Protein AF-A0A5P1FKG7-F1 (afdb_monomer)

Secondary structure (DSSP, 8-state):
-HHHIIIIIHHHHHHH--SSEEEEE--TTBTT-TTT---B-HHHHHHHHHHHHHHHHHHHTT-EEEEE-----HHHHHHHHHHHHHHHHTPPP-GGGT--GGG-----HHHHHHHHHHHHHHHT-

Sequence (125 aa):
MRSVFDEIVVPCAQRFKPDIILVSAGYDAHVLDPLAGLQFTTSTYYMLSSNIKQLANELCGGRCVFFLEGGYNLQSLSNSVADTFRAFLGEASLAPKFDNPAFLYEEPLSKVNQAIQKAKSIHSL

Foldseek 3Di:
DVCCCVLPVLVVCVVVLDQAAEAADAPCLDLPRPPPNHHDFLVNLLVVLLVVQVSCCVRRVRHYDYDYDHDHPPVRVVLSVVSSVCSVVVHDRPRVVPDDCVSDDDDPVVVVVVVSVVSCVVVVD

Radius of gyration: 15.02 Å; Cα contacts (8 Å, |Δi|>4): 171; chains: 1; bounding box: 36×31×38 Å

Mean predicted aligned error: 2.69 Å

Organism: Asparagus officinalis (NCBI:txid4686)

Structure (mmCIF, N/CA/C/O backbone):
data_AF-A0A5P1FKG7-F1
#
_entry.id   AF-A0A5P1FKG7-F1
#
loop_
_atom_site.group_PDB
_atom_site.id
_atom_site.type_symbol
_atom_site.label_atom_id
_atom_site.label_alt_id
_atom_site.label_comp_id
_atom_site.label_asym_id
_atom_site.label_entity_id
_atom_site.label_seq_id
_atom_site.pdbx_PDB_ins_code
_atom_site.Cartn_x
_atom_site.Cartn_y
_atom_site.Cartn_z
_atom_site.occupancy
_atom_site.B_iso_or_equiv
_atom_site.auth_seq_id
_atom_site.auth_comp_id
_atom_site.auth_asym_id
_atom_site.auth_atom_id
_atom_site.pdbx_PDB_model_num
ATOM 1 N N . MET A 1 1 ? 9.412 1.307 4.610 1.00 82.94 1 MET A N 1
ATOM 2 C CA . MET A 1 1 ? 7.919 1.428 4.700 1.00 82.94 1 MET A CA 1
ATOM 3 C C . MET A 1 1 ? 7.272 0.530 5.759 1.00 82.94 1 MET A C 1
ATOM 5 O O . MET A 1 1 ? 6.409 1.018 6.478 1.00 82.94 1 MET A O 1
ATOM 9 N N . ARG A 1 2 ? 7.651 -0.753 5.885 1.00 87.88 2 ARG A N 1
ATOM 10 C CA . ARG A 1 2 ? 7.044 -1.683 6.861 1.00 87.88 2 ARG A CA 1
ATOM 11 C C . ARG A 1 2 ? 6.968 -1.114 8.285 1.00 87.88 2 ARG A C 1
ATOM 13 O O . ARG A 1 2 ? 5.883 -1.064 8.845 1.00 87.88 2 ARG A O 1
ATOM 20 N N . SER A 1 3 ? 8.073 -0.577 8.807 1.00 93.12 3 SER A N 1
ATOM 21 C CA . SER A 1 3 ? 8.105 0.041 10.141 1.00 93.12 3 SER A CA 1
ATOM 22 C C . SER A 1 3 ? 7.112 1.196 10.289 1.00 93.12 3 SER A C 1
ATOM 24 O O . SER A 1 3 ? 6.465 1.321 11.315 1.00 93.12 3 SER A O 1
ATOM 26 N N . VAL A 1 4 ? 6.915 2.013 9.247 1.00 95.12 4 VAL A N 1
ATOM 27 C CA . VAL A 1 4 ? 5.921 3.101 9.279 1.00 95.12 4 VAL A CA 1
ATOM 28 C C . VAL A 1 4 ? 4.500 2.539 9.375 1.00 95.12 4 VAL A C 1
ATOM 30 O O . VAL A 1 4 ? 3.684 3.059 10.133 1.00 95.12 4 VAL A O 1
ATOM 33 N N . PHE A 1 5 ? 4.196 1.472 8.633 1.00 95.81 5 PHE A N 1
ATOM 34 C CA . PHE A 1 5 ? 2.883 0.832 8.693 1.00 95.81 5 PHE A CA 1
ATOM 35 C C . PHE A 1 5 ? 2.617 0.245 10.087 1.00 95.81 5 PHE A C 1
ATOM 37 O O . PHE A 1 5 ? 1.608 0.571 10.713 1.00 95.81 5 PHE A O 1
ATOM 44 N N . ASP A 1 6 ? 3.558 -0.547 10.597 1.00 95.56 6 ASP A N 1
ATOM 45 C CA . ASP A 1 6 ? 3.410 -1.282 11.856 1.00 95.56 6 ASP A CA 1
ATOM 46 C C . ASP A 1 6 ? 3.436 -0.348 13.081 1.00 95.56 6 ASP A C 1
ATOM 48 O O . ASP A 1 6 ? 2.694 -0.552 14.037 1.00 95.56 6 ASP A O 1
ATOM 52 N N . GLU A 1 7 ? 4.264 0.702 13.063 1.00 97.00 7 GLU A N 1
ATOM 53 C CA . GLU A 1 7 ? 4.474 1.571 14.227 1.00 97.00 7 GLU A CA 1
ATOM 54 C C . GLU A 1 7 ? 3.582 2.814 14.268 1.00 97.00 7 GLU A C 1
ATOM 56 O O . GLU A 1 7 ? 3.460 3.423 15.332 1.00 97.00 7 GLU A O 1
ATOM 61 N N . ILE A 1 8 ? 3.003 3.224 13.135 1.00 97.25 8 ILE A N 1
ATOM 62 C CA . ILE A 1 8 ? 2.176 4.437 13.044 1.00 97.25 8 ILE A CA 1
ATOM 63 C C . ILE A 1 8 ? 0.774 4.107 12.546 1.00 97.25 8 ILE A C 1
ATOM 65 O O . ILE A 1 8 ? -0.204 4.423 13.222 1.00 97.25 8 ILE A O 1
ATOM 69 N N . VAL A 1 9 ? 0.657 3.484 11.370 1.00 96.81 9 VAL A N 1
ATOM 70 C CA . VAL A 1 9 ? -0.647 3.283 10.716 1.00 96.81 9 VAL A CA 1
ATOM 71 C C . VAL A 1 9 ? -1.525 2.334 11.530 1.00 96.81 9 VAL A C 1
ATOM 73 O O . VAL A 1 9 ? -2.671 2.678 11.823 1.00 96.81 9 VAL A O 1
ATOM 76 N N . VAL A 1 10 ? -0.990 1.182 11.945 1.00 97.12 10 VAL A N 1
ATOM 77 C CA . VAL A 1 10 ? -1.742 0.177 12.713 1.00 97.12 10 VAL A CA 1
ATOM 78 C C . VAL A 1 10 ? -2.227 0.730 14.066 1.00 97.12 10 VAL A C 1
ATOM 80 O O . VAL A 1 10 ? -3.440 0.691 14.292 1.00 97.12 10 VAL A O 1
ATOM 83 N N . PRO A 1 11 ? -1.379 1.329 14.932 1.00 97.31 11 PRO A N 1
ATOM 84 C CA . PRO A 1 11 ? -1.839 1.915 16.195 1.00 97.31 11 PRO A CA 1
ATOM 85 C C . PRO A 1 11 ? -2.879 3.025 16.006 1.00 97.31 11 PRO A C 1
ATOM 87 O O . PRO A 1 11 ? -3.868 3.087 16.740 1.00 97.31 11 PRO A O 1
ATOM 90 N N . CYS A 1 12 ? -2.701 3.884 14.996 1.00 97.38 12 CYS A N 1
ATOM 91 C CA . CYS A 1 12 ? -3.674 4.925 14.670 1.00 97.38 12 CYS A CA 1
ATOM 92 C C . CYS A 1 12 ? -5.033 4.337 14.280 1.00 97.38 12 CYS A C 1
ATOM 94 O O . CYS A 1 12 ? -6.057 4.783 14.797 1.00 97.38 12 CYS A O 1
ATOM 96 N N . ALA A 1 13 ? -5.051 3.333 13.402 1.00 97.56 13 ALA A N 1
ATOM 97 C CA . ALA A 1 13 ? -6.281 2.684 12.965 1.00 97.56 13 ALA A CA 1
ATOM 98 C C . ALA A 1 13 ? -6.984 1.959 14.122 1.00 97.56 13 ALA A C 1
ATOM 100 O O . ALA A 1 13 ? -8.191 2.114 14.298 1.00 97.56 13 ALA A O 1
ATOM 101 N N . GLN A 1 14 ? -6.234 1.235 14.960 1.00 97.19 14 GLN A N 1
ATOM 102 C CA . GLN A 1 14 ? -6.766 0.554 16.14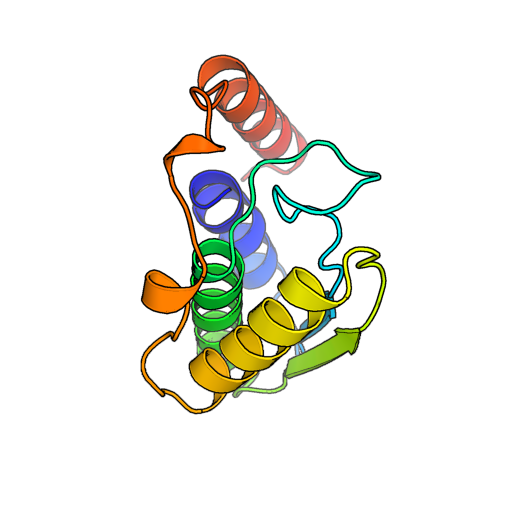7 1.00 97.19 14 GLN A CA 1
ATOM 103 C C . GLN A 1 14 ? -7.368 1.538 17.158 1.00 97.19 14 GLN A C 1
ATOM 105 O O . GLN A 1 14 ? -8.429 1.271 17.725 1.00 97.19 14 GLN A O 1
ATOM 110 N N . ARG A 1 15 ? -6.725 2.696 17.363 1.00 97.31 15 ARG A N 1
ATOM 111 C CA . ARG A 1 15 ? -7.257 3.771 18.210 1.00 97.31 15 ARG A CA 1
ATOM 112 C C . ARG A 1 15 ? -8.523 4.392 17.617 1.00 97.31 15 ARG A C 1
ATOM 114 O O . ARG A 1 15 ? -9.443 4.700 18.369 1.00 97.31 15 ARG A O 1
ATOM 121 N N . PHE A 1 16 ? -8.563 4.576 16.297 1.00 98.06 16 PHE A N 1
ATOM 122 C CA . PHE A 1 16 ? -9.689 5.187 15.587 1.00 98.06 16 PHE A CA 1
ATOM 123 C C . PHE A 1 16 ? -10.920 4.273 15.493 1.00 98.06 16 PHE A C 1
ATOM 125 O O . PHE A 1 16 ? -12.034 4.776 15.581 1.00 98.06 16 PHE A O 1
ATOM 132 N N . LYS A 1 17 ? -10.725 2.950 15.370 1.00 97.69 17 LYS A N 1
ATOM 133 C CA . LYS A 1 17 ? -11.787 1.933 15.217 1.00 97.69 17 LYS A CA 1
ATOM 134 C C . LYS A 1 17 ? -12.716 2.221 14.022 1.00 97.69 17 LYS A C 1
ATOM 136 O O . LYS A 1 17 ? -13.893 2.512 14.221 1.00 97.69 17 LYS A O 1
ATOM 141 N N . PRO A 1 18 ? -12.195 2.179 12.783 1.00 98.44 18 PRO A N 1
ATOM 142 C CA . PRO A 1 18 ? -12.983 2.501 11.600 1.00 98.44 18 PRO A CA 1
ATOM 143 C C . PRO A 1 18 ? -14.103 1.486 11.356 1.00 98.44 18 PRO A C 1
ATOM 145 O O . PRO A 1 18 ? -13.913 0.288 11.541 1.00 98.44 18 PRO A O 1
ATOM 148 N N . ASP A 1 19 ? -15.222 1.950 10.801 1.00 98.69 19 ASP A N 1
ATOM 149 C CA . ASP A 1 19 ? -16.264 1.068 10.264 1.00 98.69 19 ASP A CA 1
ATOM 150 C C . ASP A 1 19 ? -15.945 0.554 8.852 1.00 98.69 19 ASP A C 1
ATOM 152 O O . ASP A 1 19 ? -16.528 -0.440 8.422 1.00 98.69 19 ASP A O 1
ATOM 156 N N . ILE A 1 20 ? -15.039 1.211 8.123 1.00 98.69 20 ILE A N 1
ATOM 157 C CA . ILE A 1 20 ? -14.581 0.860 6.771 1.00 98.69 20 ILE A CA 1
ATOM 158 C C . ILE A 1 20 ? -13.192 1.466 6.522 1.00 98.69 20 ILE A C 1
ATOM 160 O O . ILE A 1 20 ? -12.904 2.564 6.997 1.00 98.69 20 ILE A O 1
ATOM 164 N N . ILE A 1 21 ? -12.338 0.777 5.759 1.00 98.69 21 ILE A N 1
ATOM 165 C CA . ILE A 1 21 ? -11.040 1.303 5.308 1.00 98.69 21 ILE A CA 1
ATOM 166 C C . ILE A 1 21 ? -11.130 1.697 3.831 1.00 98.69 21 ILE A C 1
ATOM 168 O O . ILE A 1 21 ? -11.409 0.860 2.975 1.00 98.69 21 ILE A O 1
ATOM 172 N N . LEU A 1 22 ? -10.855 2.962 3.522 1.00 98.56 22 LEU A N 1
ATOM 173 C CA . LEU A 1 22 ? -10.772 3.471 2.153 1.00 98.56 22 LEU A CA 1
ATOM 174 C C . LEU A 1 22 ? -9.306 3.770 1.827 1.00 98.56 22 LEU A C 1
ATOM 176 O O . LEU A 1 22 ? -8.660 4.529 2.548 1.00 98.56 22 LEU A O 1
ATOM 180 N N . VAL A 1 23 ? -8.778 3.162 0.765 1.00 98.31 23 VAL A N 1
ATOM 181 C CA . VAL A 1 23 ? -7.369 3.282 0.368 1.00 98.31 23 VAL A CA 1
ATOM 182 C C . VAL A 1 23 ? -7.275 4.066 -0.932 1.00 98.31 23 VAL A C 1
ATOM 184 O O . VAL A 1 23 ? -7.686 3.582 -1.982 1.00 98.31 23 VAL A O 1
ATOM 187 N N . SER A 1 24 ? -6.705 5.264 -0.857 1.00 98.25 24 SER A N 1
ATOM 188 C CA . SER A 1 24 ? -6.240 6.014 -2.027 1.00 98.25 24 SER A CA 1
ATOM 189 C C . SER A 1 24 ? -4.933 5.355 -2.493 1.00 98.25 24 SER A C 1
ATOM 191 O O . SER A 1 24 ? -3.882 5.506 -1.868 1.00 98.25 24 SER A O 1
ATOM 193 N N . ALA A 1 25 ? -5.030 4.478 -3.493 1.00 97.88 25 ALA A N 1
ATOM 194 C CA . ALA A 1 25 ? -3.996 3.523 -3.878 1.00 97.88 25 ALA A CA 1
ATOM 195 C C . ALA A 1 25 ? -3.176 4.044 -5.068 1.00 97.88 25 ALA A C 1
ATOM 197 O O . ALA A 1 25 ? -3.441 3.718 -6.227 1.00 97.88 25 ALA A O 1
ATOM 198 N N . GLY A 1 26 ? -2.168 4.861 -4.755 1.00 98.06 26 GLY A N 1
ATOM 199 C CA . GLY A 1 26 ? -1.137 5.291 -5.700 1.00 98.06 26 GLY A CA 1
ATOM 200 C C . GLY A 1 26 ? 0.004 4.278 -5.817 1.00 98.06 26 GLY A C 1
ATOM 201 O O . GLY A 1 26 ? 0.528 3.779 -4.816 1.00 98.06 26 GLY A O 1
ATOM 202 N N . TYR A 1 27 ? 0.413 4.000 -7.052 1.00 98.38 27 TYR A N 1
ATOM 203 C CA . TYR A 1 27 ? 1.504 3.084 -7.396 1.00 98.38 27 TYR A CA 1
ATOM 204 C C . TYR A 1 27 ? 2.755 3.808 -7.923 1.00 98.38 27 TYR A C 1
ATOM 206 O O . TYR A 1 27 ? 3.678 3.179 -8.437 1.00 98.38 27 TYR A O 1
ATOM 214 N N . ASP A 1 28 ? 2.802 5.131 -7.775 1.00 97.88 28 ASP A N 1
ATOM 215 C CA . ASP A 1 28 ? 3.910 5.992 -8.201 1.00 97.88 28 ASP A CA 1
ATOM 216 C C . ASP A 1 28 ? 5.119 5.965 -7.254 1.00 97.88 28 ASP A C 1
ATOM 218 O O . ASP A 1 28 ? 6.200 6.415 -7.619 1.00 97.88 28 ASP A O 1
ATOM 222 N N . ALA A 1 29 ? 4.992 5.357 -6.070 1.00 96.88 29 ALA A N 1
ATOM 223 C CA . ALA A 1 29 ? 6.137 5.047 -5.214 1.00 96.88 29 ALA A CA 1
ATOM 224 C C . ALA A 1 29 ? 6.993 3.871 -5.734 1.00 96.88 29 ALA A C 1
ATOM 226 O O . ALA A 1 29 ? 8.052 3.588 -5.161 1.00 96.88 29 ALA A O 1
ATOM 227 N N . HIS A 1 30 ? 6.545 3.164 -6.780 1.00 97.69 30 HIS A N 1
ATOM 228 C CA . HIS A 1 30 ? 7.295 2.060 -7.368 1.00 97.69 30 HIS A CA 1
ATOM 229 C C . HIS A 1 30 ? 8.639 2.545 -7.933 1.00 97.69 30 HIS A C 1
ATOM 231 O O . HIS A 1 30 ? 8.703 3.569 -8.601 1.00 97.69 30 HIS A O 1
ATOM 237 N N . VAL A 1 31 ? 9.703 1.755 -7.785 1.00 96.94 31 VAL A N 1
ATOM 238 C CA . VAL A 1 31 ? 11.080 2.086 -8.211 1.00 96.94 31 VAL A CA 1
ATOM 239 C C . VAL A 1 31 ? 11.254 2.317 -9.718 1.00 96.94 31 VAL A C 1
ATOM 241 O O . VAL A 1 31 ? 12.276 2.820 -10.168 1.00 96.94 31 VAL A O 1
ATOM 244 N N . LEU A 1 32 ? 10.251 1.949 -10.514 1.00 96.62 32 LEU A N 1
ATOM 245 C CA . LEU A 1 32 ? 10.244 2.133 -11.969 1.00 96.62 32 LEU A CA 1
ATOM 246 C C . LEU A 1 32 ? 9.373 3.318 -12.396 1.00 96.62 32 LEU A C 1
ATOM 248 O O . LEU A 1 32 ? 9.325 3.643 -13.585 1.00 96.62 32 LEU A O 1
ATOM 252 N N . ASP A 1 33 ? 8.649 3.921 -11.455 1.00 97.50 33 ASP A N 1
ATOM 253 C CA . ASP A 1 33 ? 7.828 5.085 -11.724 1.00 97.50 33 ASP A CA 1
ATOM 254 C C . ASP A 1 33 ? 8.713 6.324 -11.934 1.00 97.50 33 ASP A C 1
ATOM 256 O O . ASP A 1 33 ? 9.660 6.545 -11.174 1.00 97.50 33 ASP A O 1
ATOM 260 N N . PRO A 1 34 ? 8.438 7.144 -12.961 1.00 96.19 34 PRO A N 1
ATOM 261 C CA . PRO A 1 34 ? 9.295 8.272 -13.300 1.00 96.19 34 PRO A CA 1
ATOM 262 C C . PRO A 1 34 ? 9.143 9.493 -12.380 1.00 96.19 34 PRO A C 1
ATOM 264 O O . PRO A 1 34 ? 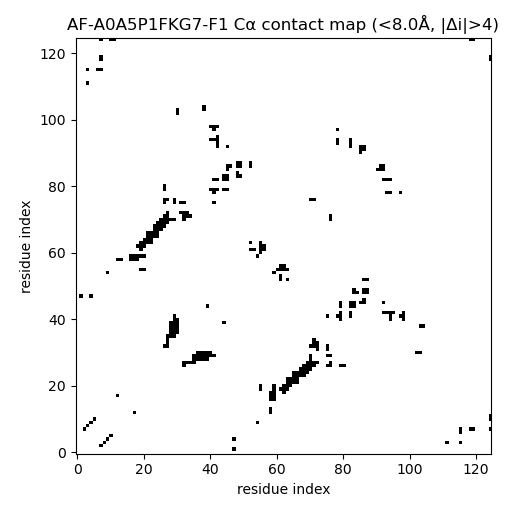9.948 10.414 -12.513 1.00 96.19 34 PRO A O 1
ATOM 267 N N . LEU A 1 35 ? 8.128 9.566 -11.506 1.00 94.88 35 LEU A N 1
ATOM 268 C CA . LEU A 1 35 ? 7.808 10.811 -10.793 1.00 94.88 35 LEU A CA 1
ATOM 269 C C . LEU A 1 35 ? 8.333 10.873 -9.357 1.00 94.88 35 LEU A C 1
ATOM 271 O O . LEU A 1 35 ? 8.898 11.895 -8.967 1.00 94.88 35 LEU A O 1
ATOM 275 N N . ALA A 1 36 ? 8.128 9.828 -8.549 1.00 91.81 36 ALA A N 1
ATOM 276 C CA . ALA A 1 36 ? 8.357 9.938 -7.104 1.00 91.81 36 ALA A CA 1
ATOM 277 C C . ALA A 1 36 ? 9.815 9.698 -6.679 1.00 91.81 36 ALA A C 1
ATOM 279 O O . ALA A 1 36 ? 10.243 10.211 -5.645 1.00 91.81 36 ALA A O 1
ATOM 280 N N . GLY A 1 37 ? 10.572 8.893 -7.437 1.00 90.62 37 GLY A N 1
ATOM 281 C CA . GLY A 1 37 ? 11.940 8.504 -7.067 1.00 90.62 37 GLY A CA 1
ATOM 282 C C . GLY A 1 37 ? 12.017 7.698 -5.762 1.00 90.62 37 GLY A C 1
ATOM 283 O O . GLY A 1 37 ? 13.003 7.791 -5.031 1.00 90.62 37 GLY A O 1
ATOM 284 N N . LEU A 1 38 ? 10.958 6.952 -5.437 1.00 94.06 38 LEU A N 1
ATOM 285 C CA . LEU A 1 38 ? 10.895 6.062 -4.278 1.00 94.06 38 LEU A CA 1
ATOM 286 C C . LEU A 1 38 ? 11.287 4.631 -4.670 1.00 94.06 38 LEU A C 1
ATOM 288 O O . LEU A 1 38 ? 11.503 4.324 -5.835 1.00 94.06 38 LEU A O 1
ATOM 292 N N . GLN A 1 39 ? 11.418 3.754 -3.676 1.00 93.75 39 GLN A N 1
ATOM 293 C CA . GLN A 1 39 ? 11.978 2.410 -3.851 1.00 93.75 39 GLN A CA 1
ATOM 294 C C . GLN A 1 39 ? 10.971 1.288 -3.584 1.00 93.75 39 GLN A C 1
ATOM 296 O O . GLN A 1 39 ? 11.353 0.207 -3.133 1.00 93.75 39 GLN A O 1
ATOM 301 N N . PHE A 1 40 ? 9.672 1.536 -3.777 1.00 96.06 40 PHE A N 1
ATOM 302 C CA . PHE A 1 40 ? 8.702 0.464 -3.581 1.00 96.06 40 PHE A CA 1
ATOM 303 C C . PHE A 1 40 ? 8.803 -0.513 -4.745 1.00 96.06 40 PHE A C 1
ATOM 305 O O . PHE A 1 40 ? 9.138 -0.171 -5.875 1.00 96.06 40 PHE A O 1
ATOM 312 N N . THR A 1 41 ? 8.508 -1.758 -4.447 1.00 97.31 41 THR A N 1
ATOM 313 C CA . THR A 1 41 ? 8.513 -2.853 -5.407 1.00 97.31 41 THR A CA 1
ATOM 314 C C . THR A 1 41 ? 7.116 -3.445 -5.505 1.00 97.31 41 THR A C 1
ATOM 316 O O . THR A 1 41 ? 6.260 -3.164 -4.658 1.00 97.31 41 THR A O 1
ATOM 319 N N . THR A 1 42 ? 6.881 -4.325 -6.478 1.00 98.25 42 THR A N 1
ATOM 320 C CA . THR A 1 42 ? 5.612 -5.060 -6.555 1.00 98.25 42 THR A CA 1
ATOM 321 C C . THR A 1 42 ? 5.386 -5.851 -5.255 1.00 98.25 42 THR A C 1
ATOM 323 O O . THR A 1 42 ? 4.296 -5.807 -4.681 1.00 98.25 42 THR A O 1
ATOM 326 N N . SER A 1 43 ? 6.446 -6.448 -4.689 1.00 97.44 43 SER A N 1
ATOM 327 C CA . SER A 1 43 ? 6.386 -7.137 -3.386 1.00 97.44 43 SER A CA 1
ATOM 328 C C . SER A 1 43 ? 6.040 -6.209 -2.216 1.00 97.44 43 SER A C 1
ATOM 330 O O . SER A 1 43 ? 5.365 -6.631 -1.273 1.00 97.44 43 SER A O 1
ATOM 332 N N . THR A 1 44 ? 6.443 -4.936 -2.271 1.00 96.94 44 THR A N 1
ATOM 333 C CA . THR A 1 44 ? 6.072 -3.939 -1.256 1.00 96.94 44 THR A CA 1
ATOM 334 C C . THR A 1 44 ? 4.563 -3.691 -1.271 1.00 96.94 44 THR A C 1
ATOM 336 O O . THR A 1 44 ? 3.938 -3.694 -0.209 1.00 96.94 44 THR A O 1
ATOM 339 N N . TYR A 1 45 ? 3.958 -3.541 -2.455 1.00 98.25 45 TYR A N 1
ATOM 340 C CA . TYR A 1 45 ? 2.508 -3.364 -2.590 1.00 98.25 45 TYR A CA 1
ATOM 341 C C . TYR A 1 45 ? 1.724 -4.602 -2.154 1.00 98.25 45 TYR A C 1
ATOM 343 O O . TYR A 1 45 ? 0.711 -4.459 -1.466 1.00 98.25 45 TYR A O 1
ATOM 351 N N . TYR A 1 46 ? 2.207 -5.808 -2.463 1.00 98.50 46 TYR A N 1
ATOM 352 C CA . TYR A 1 46 ? 1.613 -7.051 -1.965 1.00 98.50 46 TYR A CA 1
ATOM 353 C C . TYR A 1 46 ? 1.615 -7.123 -0.434 1.00 98.50 46 TYR A C 1
ATOM 355 O O . TYR A 1 46 ? 0.589 -7.431 0.178 1.00 98.50 46 TYR A O 1
ATOM 363 N N . MET A 1 47 ? 2.748 -6.802 0.198 1.00 97.94 47 MET A N 1
ATOM 364 C CA . MET A 1 47 ? 2.881 -6.792 1.658 1.00 97.94 47 MET A CA 1
ATOM 365 C C . MET A 1 47 ? 1.936 -5.768 2.296 1.00 97.94 47 MET A C 1
ATOM 367 O O . MET A 1 47 ? 1.174 -6.121 3.194 1.00 97.94 47 MET A O 1
ATOM 371 N N . LEU A 1 48 ? 1.910 -4.532 1.786 1.00 98.06 48 LEU A N 1
ATOM 372 C CA . LEU A 1 48 ? 1.005 -3.493 2.289 1.00 98.06 48 LEU A CA 1
ATOM 373 C C . LEU A 1 48 ? -0.462 -3.900 2.131 1.00 98.06 48 LEU A C 1
ATOM 375 O O . LEU A 1 48 ? -1.240 -3.771 3.070 1.00 98.06 48 LEU A O 1
ATOM 379 N N . SER A 1 49 ? -0.832 -4.445 0.972 1.00 98.25 49 SER A N 1
ATOM 380 C CA . SER A 1 49 ? -2.199 -4.900 0.699 1.00 98.25 49 SER A CA 1
ATOM 381 C C . SER A 1 49 ? -2.603 -6.056 1.620 1.00 98.25 49 SER A C 1
ATOM 383 O O . SER A 1 49 ? -3.724 -6.073 2.126 1.00 98.25 49 SER A O 1
ATOM 385 N N . SER A 1 50 ? -1.680 -6.980 1.906 1.00 98.25 50 SER A N 1
ATOM 386 C CA . SER A 1 50 ? -1.889 -8.077 2.863 1.00 98.25 50 SER A CA 1
ATOM 387 C C . SER A 1 50 ? -2.131 -7.550 4.279 1.00 98.25 50 SER A C 1
ATOM 389 O O . SER A 1 50 ? -3.087 -7.964 4.936 1.00 98.25 50 SER A O 1
ATOM 391 N N . ASN A 1 51 ? -1.319 -6.588 4.723 1.00 98.06 51 ASN A N 1
ATOM 392 C CA . ASN A 1 51 ? -1.461 -5.984 6.045 1.00 98.06 51 ASN A CA 1
ATOM 393 C C . ASN A 1 51 ? -2.755 -5.161 6.160 1.00 98.06 51 ASN A C 1
ATOM 395 O O . ASN A 1 51 ? -3.439 -5.235 7.177 1.00 98.06 51 ASN A O 1
ATOM 399 N N . ILE A 1 52 ? -3.137 -4.418 5.114 1.00 98.31 52 ILE A N 1
ATOM 400 C CA . ILE A 1 52 ? -4.404 -3.671 5.070 1.00 98.31 52 ILE A CA 1
ATOM 401 C C . ILE A 1 52 ? -5.600 -4.625 5.123 1.00 98.31 52 ILE A C 1
ATOM 403 O O . ILE A 1 52 ? -6.536 -4.376 5.878 1.00 98.31 52 ILE A O 1
ATOM 407 N N . LYS A 1 53 ? -5.573 -5.730 4.366 1.00 98.38 53 LYS A N 1
ATOM 408 C CA . LYS A 1 53 ? -6.615 -6.768 4.416 1.00 98.38 53 LYS A CA 1
ATOM 409 C C . LYS A 1 53 ? -6.772 -7.320 5.833 1.00 98.38 53 LYS A C 1
ATOM 411 O O . LYS A 1 53 ? -7.894 -7.430 6.322 1.00 98.38 53 LYS A O 1
ATOM 416 N N . GLN A 1 54 ? -5.662 -7.656 6.493 1.00 98.19 54 GLN A N 1
ATOM 417 C CA . GLN A 1 54 ? -5.684 -8.137 7.874 1.00 98.19 54 GLN A CA 1
ATOM 418 C C . GLN A 1 54 ? -6.288 -7.087 8.815 1.00 98.19 54 GLN A C 1
ATOM 420 O O . GLN A 1 54 ? -7.222 -7.393 9.551 1.00 98.19 54 GLN A O 1
ATOM 425 N N . LEU A 1 55 ? -5.820 -5.843 8.730 1.00 98.19 55 LEU A N 1
ATOM 426 C CA . LEU A 1 55 ? -6.310 -4.746 9.557 1.00 98.19 55 LEU A CA 1
ATOM 427 C C . LEU A 1 55 ? -7.810 -4.481 9.338 1.00 98.19 55 LEU A C 1
ATOM 429 O O . LEU A 1 55 ? -8.544 -4.241 10.293 1.00 98.19 55 LEU A O 1
ATOM 433 N N . ALA A 1 56 ? -8.287 -4.574 8.094 1.00 98.56 56 ALA A N 1
ATOM 434 C CA . ALA A 1 56 ? -9.705 -4.454 7.769 1.00 98.56 56 ALA A CA 1
ATOM 435 C C . ALA A 1 56 ? -10.530 -5.599 8.376 1.00 98.56 56 ALA A C 1
ATOM 437 O O . ALA A 1 56 ? -11.610 -5.371 8.922 1.00 98.56 56 ALA A O 1
ATOM 438 N N . ASN A 1 57 ? -10.030 -6.835 8.312 1.00 98.44 57 ASN A N 1
ATOM 439 C CA . ASN A 1 57 ? -10.687 -7.979 8.943 1.00 98.44 57 ASN A CA 1
ATOM 440 C C . ASN A 1 57 ? -10.804 -7.793 10.461 1.00 98.44 57 ASN A C 1
ATOM 442 O O . ASN A 1 57 ? -11.865 -8.0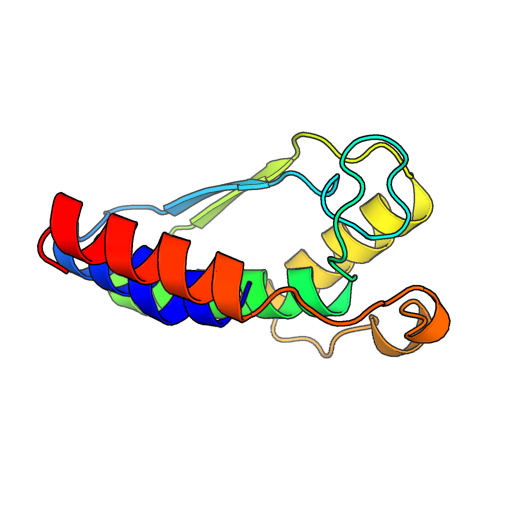57 11.021 1.00 98.44 57 ASN A O 1
ATOM 446 N N . GLU A 1 58 ? -9.743 -7.302 11.102 1.00 98.38 58 GLU A N 1
ATOM 447 C CA . GLU A 1 58 ? -9.690 -7.084 12.550 1.00 98.38 58 GLU A CA 1
ATOM 448 C C . GLU A 1 58 ? -10.587 -5.929 13.018 1.00 98.38 58 GLU A C 1
ATOM 450 O O . GLU A 1 58 ? -11.251 -6.052 14.046 1.00 98.38 58 GLU A O 1
ATOM 455 N N . LEU A 1 59 ? -10.614 -4.808 12.288 1.00 98.56 59 LEU A N 1
ATOM 456 C CA . LEU A 1 59 ? -11.238 -3.571 12.772 1.00 98.56 59 LEU A CA 1
ATOM 457 C C . LEU A 1 59 ? -12.637 -3.307 12.214 1.00 98.56 59 LEU A C 1
ATOM 459 O O . LEU A 1 59 ? -13.463 -2.729 12.914 1.00 98.56 59 LEU A O 1
ATOM 463 N N . CYS A 1 60 ? -12.913 -3.718 10.976 1.00 98.56 60 CYS A N 1
ATOM 464 C CA . CYS A 1 60 ? -14.134 -3.343 10.262 1.00 98.56 60 CYS A CA 1
ATOM 465 C C . CYS A 1 60 ? -14.827 -4.515 9.550 1.00 98.56 60 CYS A C 1
ATOM 467 O O . CYS A 1 60 ? -15.601 -4.304 8.613 1.00 98.56 60 CYS A O 1
ATOM 469 N N . GLY A 1 61 ? -14.563 -5.758 9.969 1.00 98.12 61 GLY A N 1
ATOM 470 C CA . GLY A 1 61 ? -15.199 -6.950 9.398 1.00 98.12 61 GLY A CA 1
ATOM 471 C C . GLY A 1 61 ? -14.881 -7.159 7.914 1.00 98.12 61 GLY A C 1
ATOM 472 O O . GLY A 1 61 ? -15.729 -7.630 7.161 1.00 98.12 61 GLY A O 1
ATOM 473 N N . GLY A 1 62 ? -13.689 -6.743 7.480 1.00 98.12 62 GLY A N 1
ATOM 474 C CA . GLY A 1 62 ? -13.205 -6.891 6.107 1.00 98.12 62 GLY A CA 1
ATOM 475 C C . GLY A 1 62 ? -13.695 -5.813 5.138 1.00 98.12 62 GLY A C 1
ATOM 476 O O . GLY A 1 62 ? -13.406 -5.890 3.945 1.00 98.12 62 GLY A O 1
ATOM 477 N N . ARG A 1 63 ? -14.418 -4.789 5.614 1.00 98.56 63 ARG A N 1
ATOM 478 C CA . ARG A 1 63 ? -14.905 -3.691 4.766 1.00 98.56 63 ARG A CA 1
ATOM 479 C C . ARG A 1 63 ? -13.745 -2.796 4.339 1.00 98.56 63 ARG A C 1
ATOM 481 O O . ARG A 1 63 ? -13.295 -1.937 5.100 1.00 98.56 63 ARG A O 1
ATOM 488 N N . CYS A 1 64 ? -13.277 -2.989 3.110 1.00 98.25 64 CYS A N 1
ATOM 489 C CA . CYS A 1 64 ? -12.184 -2.220 2.535 1.00 98.25 64 CYS A CA 1
ATOM 490 C C . CYS A 1 64 ? -12.385 -1.971 1.035 1.00 98.25 64 CYS A C 1
ATOM 492 O O . CYS A 1 64 ? -12.819 -2.869 0.315 1.00 98.25 64 CYS A O 1
ATOM 494 N N . VAL A 1 65 ? -12.069 -0.760 0.568 1.00 98.31 65 VAL A N 1
ATOM 495 C CA . VAL A 1 65 ? -12.156 -0.370 -0.848 1.00 98.31 65 VAL A CA 1
ATOM 496 C C . VAL A 1 65 ? -10.886 0.367 -1.257 1.00 98.31 65 VAL A C 1
ATOM 498 O O . VAL A 1 65 ? -10.440 1.271 -0.552 1.00 98.31 65 VAL A O 1
ATOM 501 N N . PHE A 1 66 ? -10.323 -0.016 -2.402 1.00 98.38 66 PHE A N 1
ATOM 502 C CA . PHE A 1 66 ? -9.159 0.624 -3.010 1.00 98.38 66 PHE A CA 1
ATOM 503 C C . PHE A 1 66 ? -9.618 1.472 -4.196 1.00 98.38 66 PHE A C 1
ATOM 505 O O . PHE A 1 66 ? -10.378 1.000 -5.042 1.00 98.38 66 PHE A O 1
ATOM 512 N N . PHE A 1 67 ? -9.130 2.704 -4.265 1.00 98.38 67 PHE A N 1
ATOM 513 C CA . PHE A 1 67 ? -9.328 3.626 -5.377 1.00 98.38 67 PHE A CA 1
ATOM 514 C C . PHE A 1 67 ? -7.985 3.786 -6.072 1.00 98.38 67 PHE A C 1
ATOM 516 O O . PHE A 1 67 ? -7.014 4.156 -5.420 1.00 98.38 67 PHE A O 1
ATOM 523 N N . LEU A 1 68 ? -7.905 3.451 -7.360 1.00 98.31 68 LEU A N 1
ATOM 524 C CA . LEU A 1 68 ? -6.673 3.651 -8.119 1.00 98.31 68 LEU A CA 1
ATOM 525 C C . LEU A 1 68 ? -6.405 5.153 -8.276 1.00 98.31 68 LEU A C 1
ATOM 527 O O . LEU A 1 68 ? -7.296 5.884 -8.703 1.00 98.31 68 LEU A O 1
ATOM 531 N N . GLU A 1 69 ? -5.180 5.573 -7.967 1.00 97.8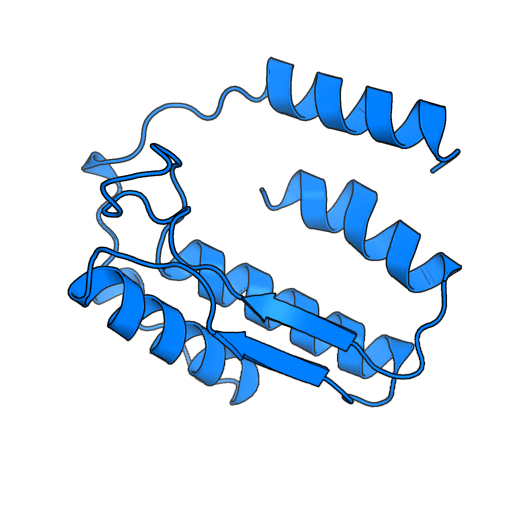8 69 GLU A N 1
ATOM 532 C CA . GLU A 1 69 ? -4.728 6.966 -8.063 1.00 97.88 69 GLU A CA 1
ATOM 533 C C . GLU A 1 69 ? -3.570 7.089 -9.072 1.00 97.88 69 GLU A C 1
ATOM 535 O O . GLU A 1 69 ? -3.718 6.730 -10.240 1.00 97.88 69 GLU A O 1
ATOM 540 N N . GLY A 1 70 ? -2.408 7.591 -8.635 1.00 97.19 70 GLY A N 1
ATOM 541 C CA . GLY A 1 70 ? -1.193 7.696 -9.438 1.00 97.19 70 GLY A CA 1
ATOM 542 C C . GLY A 1 70 ? -0.537 6.349 -9.755 1.00 97.19 70 GLY A C 1
ATOM 543 O O . GLY A 1 70 ? -0.870 5.302 -9.197 1.00 97.19 70 GLY A O 1
ATOM 544 N N . GLY A 1 71 ? 0.442 6.395 -10.653 1.00 98.06 71 GLY A N 1
ATOM 545 C CA . GLY A 1 71 ? 1.135 5.236 -11.206 1.00 98.06 71 GLY A CA 1
ATOM 546 C C . GLY A 1 71 ? 1.310 5.435 -12.705 1.00 98.06 71 GLY A C 1
ATOM 547 O O . GLY A 1 71 ? 0.375 5.288 -13.486 1.00 98.06 71 GLY A O 1
ATOM 548 N N . TYR A 1 72 ? 2.510 5.817 -13.109 1.00 98.12 72 TYR A N 1
ATOM 549 C CA . TYR A 1 72 ? 2.787 6.384 -14.428 1.00 98.12 72 TYR A CA 1
ATOM 550 C C . TYR A 1 72 ? 3.705 5.491 -15.263 1.00 98.12 72 TYR A C 1
ATOM 552 O O . TYR A 1 72 ? 3.775 5.635 -16.484 1.00 98.12 72 TYR A O 1
ATOM 560 N N . ASN A 1 73 ? 4.348 4.503 -14.640 1.00 98.00 73 ASN A N 1
ATOM 561 C CA . ASN A 1 73 ? 4.922 3.368 -15.352 1.00 98.00 73 ASN A CA 1
ATOM 562 C C . ASN A 1 73 ? 3.880 2.246 -15.497 1.00 98.00 73 ASN A C 1
ATOM 564 O O . ASN A 1 73 ? 3.565 1.544 -14.539 1.00 98.00 73 ASN A O 1
ATOM 568 N N . LEU A 1 74 ? 3.354 2.057 -16.713 1.00 98.19 74 LEU A N 1
ATOM 569 C CA . LEU A 1 74 ? 2.254 1.119 -16.993 1.00 98.19 74 LEU A CA 1
ATOM 570 C C . LEU A 1 74 ? 2.578 -0.341 -16.633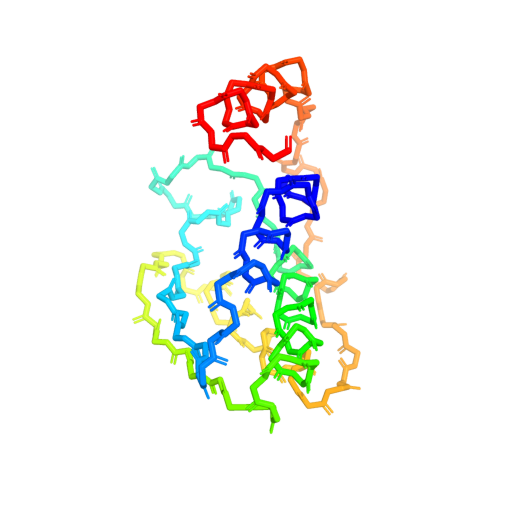 1.00 98.19 74 LEU A C 1
ATOM 572 O O . LEU A 1 74 ? 1.694 -1.086 -16.200 1.00 98.19 74 LEU A O 1
ATOM 576 N N . GLN A 1 75 ? 3.835 -0.762 -16.798 1.00 97.75 75 GLN A N 1
ATOM 577 C CA . GLN A 1 75 ? 4.242 -2.134 -16.504 1.00 97.75 75 GLN A CA 1
ATOM 578 C C . GLN A 1 75 ? 4.277 -2.383 -14.996 1.00 97.75 75 GLN A C 1
ATOM 580 O O . GLN A 1 75 ? 3.703 -3.364 -14.525 1.00 97.75 75 GLN A O 1
ATOM 585 N N . SER A 1 76 ? 4.918 -1.502 -14.224 1.00 97.69 76 SER A N 1
ATOM 586 C CA . SER A 1 76 ? 4.941 -1.660 -12.769 1.00 97.69 76 SER A CA 1
ATOM 587 C C . SER A 1 76 ? 3.579 -1.405 -12.139 1.00 97.69 76 SER A C 1
ATOM 589 O O . SER A 1 76 ? 3.229 -2.097 -11.187 1.00 97.69 76 SER A O 1
ATOM 591 N N . LEU A 1 77 ? 2.790 -0.473 -12.686 1.00 98.56 77 LEU A N 1
ATOM 592 C CA . LEU A 1 77 ? 1.414 -0.226 -12.263 1.00 98.56 77 LEU A CA 1
ATOM 593 C C . LEU A 1 77 ? 0.567 -1.494 -12.413 1.00 98.56 77 LEU A C 1
ATOM 595 O O . LEU A 1 77 ? -0.008 -1.962 -11.435 1.00 98.56 77 LEU A O 1
ATOM 599 N N . SER A 1 78 ? 0.515 -2.078 -13.615 1.00 98.44 78 SER A N 1
ATOM 600 C CA . SER A 1 78 ? -0.299 -3.277 -13.865 1.00 98.44 78 SER A CA 1
ATOM 601 C C . SER A 1 78 ? 0.131 -4.464 -12.999 1.00 98.44 78 SER A C 1
ATOM 603 O O . SER A 1 78 ? -0.721 -5.123 -12.402 1.00 98.44 78 SER A O 1
ATOM 605 N N . ASN A 1 79 ? 1.441 -4.688 -12.852 1.00 98.38 79 ASN A N 1
ATOM 606 C CA . ASN A 1 79 ? 1.982 -5.728 -11.975 1.00 98.38 79 ASN A CA 1
ATOM 607 C C . ASN A 1 79 ? 1.608 -5.496 -10.503 1.00 98.38 79 ASN A C 1
ATOM 609 O O . ASN A 1 79 ? 1.171 -6.426 -9.829 1.00 98.38 79 ASN A O 1
ATOM 613 N N . SER A 1 80 ? 1.736 -4.261 -10.011 1.00 98.62 80 SER A N 1
ATOM 614 C CA . SER A 1 80 ? 1.469 -3.921 -8.608 1.00 98.62 80 SER A CA 1
ATOM 615 C C . SER A 1 80 ? -0.017 -3.955 -8.265 1.00 98.62 80 SER A C 1
ATOM 617 O O . SER A 1 80 ? -0.378 -4.464 -7.207 1.00 98.62 80 SER A O 1
ATOM 619 N N . VAL A 1 81 ? -0.889 -3.494 -9.168 1.00 98.62 81 VAL A N 1
ATOM 620 C CA . VAL A 1 81 ? -2.346 -3.625 -9.014 1.00 98.62 81 VAL A CA 1
ATOM 621 C C . VAL A 1 81 ? -2.742 -5.098 -8.968 1.00 98.62 81 VAL A C 1
ATOM 623 O O . VAL A 1 81 ? -3.488 -5.507 -8.078 1.00 98.62 81 VAL A O 1
ATOM 626 N N . ALA A 1 82 ? -2.214 -5.920 -9.882 1.00 98.44 82 ALA A N 1
ATOM 627 C CA . ALA A 1 82 ? -2.477 -7.354 -9.869 1.00 98.44 82 ALA A CA 1
ATOM 628 C C . ALA A 1 82 ? -2.037 -7.990 -8.540 1.00 98.44 82 ALA A C 1
ATOM 630 O O . ALA A 1 82 ? -2.809 -8.736 -7.941 1.00 98.44 82 ALA A O 1
ATOM 631 N N . ASP A 1 83 ? -0.846 -7.659 -8.034 1.00 98.50 83 ASP A N 1
ATOM 632 C CA . ASP A 1 83 ? -0.337 -8.222 -6.778 1.00 98.50 83 ASP A CA 1
ATOM 633 C C . ASP A 1 83 ? -1.107 -7.729 -5.540 1.00 98.50 83 ASP A C 1
ATOM 635 O O . ASP A 1 83 ? -1.313 -8.497 -4.599 1.00 98.50 83 ASP A O 1
ATOM 639 N N . THR A 1 84 ? -1.636 -6.500 -5.560 1.00 98.62 84 THR A N 1
ATOM 640 C CA . THR A 1 84 ? -2.609 -6.029 -4.561 1.00 98.62 84 THR A CA 1
ATOM 641 C C . THR A 1 84 ? -3.839 -6.939 -4.517 1.00 98.62 84 THR A C 1
ATOM 643 O O . THR A 1 84 ? -4.222 -7.399 -3.440 1.00 98.62 84 THR A O 1
ATOM 646 N N . PHE A 1 85 ? -4.439 -7.270 -5.665 1.00 98.25 85 PHE A N 1
ATOM 647 C CA . PHE A 1 85 ? -5.586 -8.184 -5.695 1.00 98.25 85 PHE A CA 1
ATOM 648 C C . PHE A 1 85 ? -5.213 -9.610 -5.287 1.00 98.25 85 PHE A C 1
ATOM 650 O O . PHE A 1 85 ? -5.984 -10.252 -4.577 1.00 98.25 85 PHE A O 1
ATOM 657 N N . ARG A 1 86 ? -4.019 -10.095 -5.646 1.00 98.50 86 ARG A N 1
ATOM 658 C CA . ARG A 1 86 ? -3.530 -11.411 -5.200 1.00 98.50 86 ARG A CA 1
ATOM 659 C C . ARG A 1 86 ? -3.441 -11.491 -3.678 1.00 98.50 86 ARG A C 1
ATOM 661 O O . ARG A 1 86 ? -3.940 -12.456 -3.105 1.00 98.50 86 ARG A O 1
ATOM 668 N N . ALA A 1 87 ? -2.936 -10.453 -3.011 1.00 98.38 87 ALA A N 1
ATOM 669 C CA . ALA A 1 87 ? -2.959 -10.369 -1.548 1.00 98.38 87 ALA A CA 1
ATOM 670 C C . ALA A 1 87 ? -4.395 -10.459 -0.981 1.00 98.38 87 ALA A C 1
ATOM 672 O O . ALA A 1 87 ? -4.671 -11.213 -0.037 1.00 98.38 87 ALA A O 1
ATOM 673 N N . PHE A 1 88 ? -5.351 -9.754 -1.595 1.00 97.50 88 PHE A N 1
ATOM 674 C CA . PHE A 1 88 ? -6.763 -9.799 -1.196 1.00 97.50 88 PHE A CA 1
ATOM 675 C C . PHE A 1 88 ? -7.417 -11.165 -1.429 1.00 97.50 88 PHE A C 1
ATOM 677 O O . PHE A 1 88 ? -8.170 -11.630 -0.572 1.00 97.50 88 PHE A O 1
ATOM 684 N N . LEU A 1 89 ? -7.051 -11.862 -2.501 1.00 97.94 89 LEU A N 1
ATOM 685 C CA . LEU A 1 89 ? -7.509 -13.218 -2.807 1.00 97.94 89 LEU A CA 1
ATOM 686 C C . LEU A 1 89 ? -6.769 -14.306 -2.006 1.00 97.94 89 LEU A C 1
ATOM 688 O O . LEU A 1 89 ? -7.235 -15.438 -1.941 1.00 97.94 89 LEU A O 1
ATOM 692 N N . GLY A 1 90 ? -5.660 -13.969 -1.336 1.00 97.06 90 GLY A N 1
ATOM 693 C CA . GLY A 1 90 ? -4.822 -14.943 -0.622 1.00 97.06 90 GLY A CA 1
ATOM 694 C C . GLY A 1 90 ? -3.943 -15.785 -1.552 1.00 97.06 90 GLY A C 1
ATOM 695 O O . GLY A 1 90 ? -3.537 -16.888 -1.195 1.00 97.06 90 GLY A O 1
ATOM 696 N N . GLU A 1 91 ? -3.662 -15.279 -2.748 1.00 98.44 91 GLU A N 1
ATOM 697 C CA . GLU A 1 91 ? -2.811 -15.926 -3.739 1.00 98.44 91 GLU A CA 1
ATOM 698 C C . GLU A 1 91 ? -1.346 -15.511 -3.576 1.00 98.44 91 GLU A C 1
ATOM 700 O O . GLU A 1 91 ? -1.046 -14.389 -3.180 1.00 98.44 91 GLU A O 1
ATOM 705 N N . ALA A 1 92 ? -0.414 -16.391 -3.950 1.00 98.12 92 ALA A N 1
ATOM 706 C CA . ALA A 1 92 ? 1.014 -16.084 -3.888 1.00 98.12 92 ALA A CA 1
ATOM 707 C C . ALA A 1 92 ? 1.391 -14.906 -4.801 1.00 98.12 92 ALA A C 1
ATOM 709 O O . ALA A 1 92 ? 0.963 -14.866 -5.957 1.00 98.12 92 ALA A O 1
ATOM 710 N N . SER A 1 93 ? 2.237 -14.003 -4.304 1.00 98.38 93 SER A N 1
ATOM 711 C CA . SER A 1 93 ? 2.775 -12.861 -5.051 1.00 98.38 93 SER A CA 1
ATOM 712 C C . SER A 1 93 ? 3.505 -13.285 -6.334 1.00 98.38 93 SER A C 1
ATOM 714 O O . SER A 1 93 ? 4.249 -14.270 -6.351 1.00 98.38 93 SER A O 1
ATOM 716 N N . LEU A 1 94 ? 3.319 -12.518 -7.412 1.00 97.75 94 LEU A N 1
ATOM 717 C CA . LEU A 1 94 ? 4.103 -12.638 -8.647 1.00 97.75 94 LEU A CA 1
ATOM 718 C C . LEU A 1 94 ? 5.314 -11.703 -8.682 1.00 97.75 94 LEU A C 1
ATOM 720 O O . LEU A 1 94 ? 6.110 -11.793 -9.617 1.00 97.75 94 LEU A O 1
ATOM 724 N N . ALA A 1 95 ? 5.502 -10.871 -7.658 1.00 96.75 95 ALA A N 1
ATOM 725 C CA . ALA A 1 95 ? 6.639 -9.972 -7.533 1.00 96.75 95 ALA A CA 1
ATOM 726 C C . ALA A 1 95 ? 8.011 -10.627 -7.785 1.00 96.75 95 ALA A C 1
ATOM 728 O O . ALA A 1 95 ? 8.818 -9.992 -8.458 1.00 96.75 95 ALA A O 1
ATOM 729 N N . PRO A 1 96 ? 8.294 -11.894 -7.393 1.00 96.25 96 PRO A N 1
ATOM 730 C CA . PRO A 1 96 ? 9.574 -12.539 -7.715 1.00 96.25 96 PRO A CA 1
ATOM 731 C C . PRO A 1 96 ? 9.894 -12.645 -9.216 1.00 96.25 96 PRO A C 1
ATOM 733 O O . PRO A 1 96 ? 11.040 -12.895 -9.574 1.00 96.25 96 PRO A O 1
ATOM 736 N N . LYS A 1 97 ? 8.898 -12.490 -10.100 1.00 95.38 97 LYS A N 1
ATOM 737 C CA . LYS A 1 97 ? 9.088 -12.463 -11.559 1.00 95.38 97 LYS A CA 1
ATOM 738 C C . LYS A 1 97 ? 9.411 -11.069 -12.104 1.00 95.38 97 LYS A C 1
ATOM 740 O O . LYS A 1 97 ? 9.868 -10.969 -13.239 1.00 95.38 97 LYS A O 1
ATOM 745 N N . PHE A 1 98 ? 9.104 -10.016 -11.349 1.00 93.44 98 PHE A N 1
ATOM 746 C CA . PHE A 1 98 ? 9.105 -8.630 -11.828 1.00 93.44 98 PHE A CA 1
ATOM 747 C C . PHE 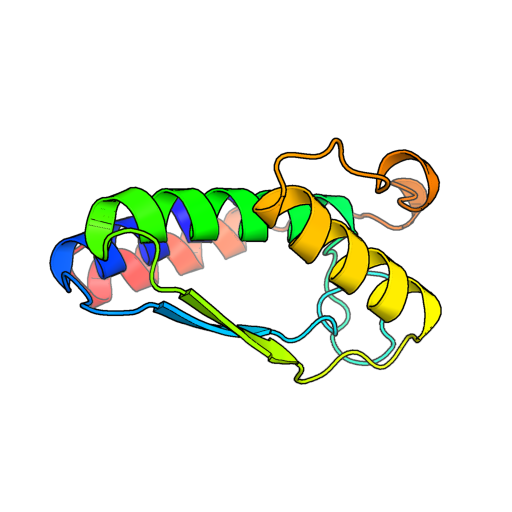A 1 98 ? 10.118 -7.757 -11.095 1.00 93.44 98 PHE A C 1
ATOM 749 O O . PHE A 1 98 ? 10.749 -6.896 -11.705 1.00 93.44 98 PHE A O 1
ATOM 756 N N . ASP A 1 99 ? 10.257 -7.971 -9.791 1.00 95.75 99 ASP A N 1
ATOM 757 C CA . ASP A 1 99 ? 11.135 -7.187 -8.945 1.00 95.75 99 ASP A CA 1
ATOM 758 C C . ASP A 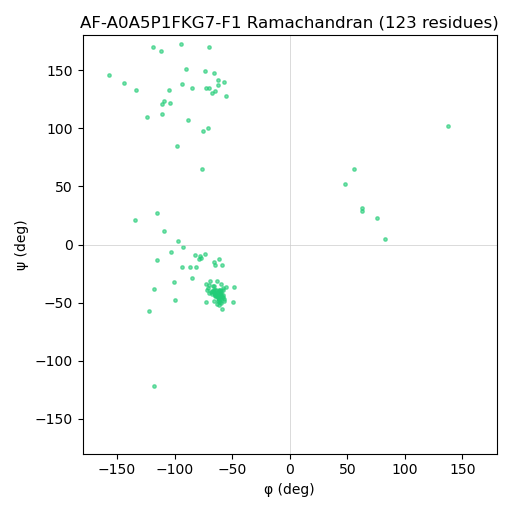1 99 ? 12.591 -7.501 -9.274 1.00 95.75 99 ASP A C 1
ATOM 760 O O . ASP A 1 99 ? 13.005 -8.658 -9.373 1.00 95.75 99 ASP A O 1
ATOM 764 N N . ASN A 1 100 ? 13.387 -6.445 -9.394 1.00 92.88 100 ASN A N 1
ATOM 765 C CA . ASN A 1 100 ? 14.823 -6.547 -9.559 1.00 92.88 100 ASN A CA 1
ATOM 766 C C . ASN A 1 100 ? 15.506 -5.748 -8.439 1.00 92.88 100 ASN A C 1
ATOM 768 O O . ASN A 1 100 ? 15.453 -4.514 -8.455 1.00 92.88 100 ASN A O 1
ATOM 772 N N . PRO A 1 101 ? 16.165 -6.419 -7.477 1.00 88.50 101 PRO A N 1
ATOM 773 C CA . PRO A 1 101 ? 16.802 -5.750 -6.348 1.00 88.50 101 PRO A CA 1
ATOM 774 C C . PRO A 1 101 ? 17.981 -4.865 -6.769 1.00 88.50 101 PRO A C 1
ATOM 776 O O . PRO A 1 101 ? 18.393 -4.015 -5.990 1.00 88.50 101 PRO A O 1
ATOM 779 N N . ALA A 1 102 ? 18.505 -5.009 -7.993 1.00 91.44 102 ALA A N 1
ATOM 780 C CA . ALA A 1 102 ? 19.586 -4.166 -8.498 1.00 91.44 102 ALA A CA 1
ATOM 781 C C . ALA A 1 102 ? 19.192 -2.685 -8.653 1.00 91.44 102 ALA A C 1
ATOM 783 O O . ALA A 1 102 ? 20.072 -1.835 -8.748 1.00 91.44 102 ALA A O 1
ATOM 784 N N . PHE A 1 103 ? 17.892 -2.367 -8.679 1.00 86.75 103 PHE A N 1
ATOM 785 C CA . PHE A 1 103 ? 17.410 -0.982 -8.686 1.00 86.75 103 PHE A CA 1
ATOM 786 C C . PHE A 1 103 ? 17.364 -0.350 -7.290 1.00 86.75 103 PHE A C 1
ATOM 788 O O . PHE A 1 103 ? 17.122 0.850 -7.180 1.00 86.75 103 PHE A O 1
ATOM 795 N N . LEU A 1 104 ? 17.571 -1.142 -6.233 1.00 90.75 104 LEU A N 1
ATOM 796 C CA . LEU A 1 104 ? 17.437 -0.686 -4.859 1.00 90.75 104 LEU A CA 1
ATOM 797 C C . LEU A 1 104 ? 18.783 -0.220 -4.291 1.00 90.75 104 LEU A C 1
ATOM 799 O O . LEU A 1 104 ? 19.817 -0.865 -4.453 1.00 90.75 104 LEU A O 1
ATOM 803 N N . TYR A 1 105 ? 18.743 0.890 -3.570 1.00 90.12 105 TYR A N 1
ATOM 804 C CA . TYR A 1 105 ? 19.802 1.440 -2.742 1.00 90.12 105 TYR A CA 1
ATOM 805 C C . TYR A 1 105 ? 19.420 1.369 -1.259 1.00 90.12 105 TYR A C 1
ATOM 807 O O . TYR A 1 105 ? 18.264 1.140 -0.891 1.00 90.12 105 TYR A O 1
ATOM 815 N N . GLU A 1 106 ? 20.413 1.575 -0.395 1.00 91.31 106 GLU A N 1
ATOM 816 C CA . GLU A 1 106 ? 20.258 1.481 1.055 1.00 91.31 106 GLU A CA 1
ATOM 817 C C . GLU A 1 106 ? 19.133 2.390 1.580 1.00 91.31 106 GLU A C 1
ATOM 819 O O . GLU A 1 106 ? 19.079 3.590 1.291 1.00 91.31 106 GLU A O 1
ATOM 824 N N . GLU A 1 107 ? 18.211 1.814 2.359 1.00 88.12 107 GLU A N 1
ATOM 825 C CA . GLU A 1 107 ? 17.120 2.577 2.965 1.00 88.12 107 GLU A CA 1
ATOM 826 C C . GLU A 1 107 ? 17.708 3.580 3.976 1.00 88.12 107 GLU A C 1
ATOM 828 O O . GLU 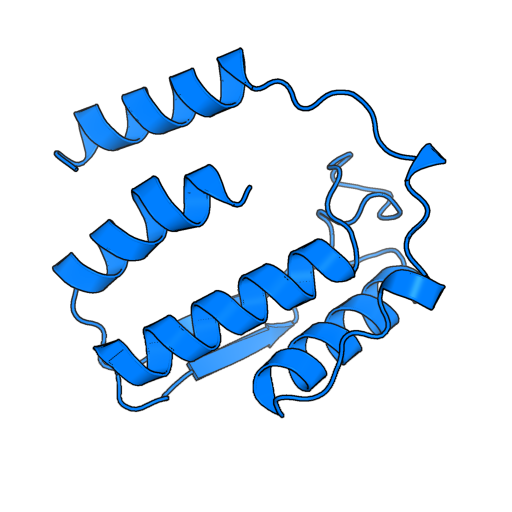A 1 107 ? 18.514 3.197 4.827 1.00 88.12 107 GLU A O 1
ATOM 833 N N . PRO A 1 108 ? 17.308 4.866 3.949 1.00 91.81 108 PRO A N 1
ATOM 834 C CA . PRO A 1 108 ? 17.816 5.872 4.877 1.00 91.81 108 PRO A CA 1
ATOM 835 C C . PRO A 1 108 ? 17.184 5.713 6.273 1.00 91.81 108 PRO A C 1
ATOM 837 O O . PRO A 1 108 ? 16.464 6.595 6.751 1.00 91.81 108 PRO A O 1
ATOM 840 N N . LEU A 1 109 ? 17.462 4.592 6.946 1.00 92.62 109 LEU A N 1
ATOM 841 C CA . LEU A 1 109 ? 16.805 4.152 8.182 1.00 92.62 109 LEU A CA 1
ATOM 842 C C . LEU A 1 109 ? 16.861 5.197 9.298 1.00 92.62 109 LEU A C 1
ATOM 844 O O . LEU A 1 109 ? 15.880 5.385 10.007 1.00 92.62 109 LEU A O 1
ATOM 848 N N . SER A 1 110 ? 17.964 5.942 9.421 1.00 95.69 110 SER A N 1
ATOM 849 C CA . SER A 1 110 ? 18.070 7.034 10.400 1.00 95.69 110 SER A CA 1
ATOM 850 C C . SER A 1 110 ? 16.994 8.108 10.184 1.00 95.69 110 SER A C 1
ATOM 852 O O . SER A 1 110 ? 16.306 8.495 11.129 1.00 95.69 110 SER A O 1
ATOM 854 N N . LYS A 1 111 ? 16.769 8.531 8.931 1.00 94.94 111 LYS A N 1
ATOM 855 C CA . LYS A 1 111 ? 15.731 9.520 8.592 1.00 94.94 111 LYS A CA 1
ATOM 856 C C . LYS A 1 111 ? 14.328 8.952 8.796 1.00 94.94 111 LYS A C 1
ATOM 858 O O . LYS A 1 111 ? 13.463 9.650 9.320 1.00 94.94 111 LYS A O 1
ATOM 863 N N . VAL A 1 112 ? 14.110 7.689 8.419 1.00 94.56 112 VAL A N 1
ATOM 864 C CA . VAL A 1 112 ? 12.825 6.998 8.620 1.00 94.56 112 VAL A CA 1
ATOM 865 C C . VAL A 1 112 ? 12.495 6.912 10.112 1.00 94.56 112 VAL A C 1
ATOM 867 O O . VAL A 1 112 ? 11.411 7.317 10.523 1.00 94.56 112 VAL A O 1
ATOM 870 N N . ASN A 1 113 ? 13.449 6.485 10.939 1.00 96.19 113 ASN A N 1
ATOM 871 C CA . ASN A 1 113 ? 13.271 6.373 12.384 1.00 96.19 113 ASN A CA 1
ATOM 872 C C . ASN A 1 113 ? 13.012 7.736 13.033 1.00 96.19 113 ASN A C 1
ATOM 874 O O . ASN A 1 113 ? 12.117 7.854 13.865 1.00 96.19 113 ASN A O 1
ATOM 878 N N . GLN A 1 114 ? 13.731 8.785 12.625 1.00 97.25 114 GLN A N 1
ATOM 879 C CA . GLN A 1 114 ? 13.464 10.149 13.093 1.00 97.25 114 GLN A CA 1
ATOM 880 C C . GLN A 1 114 ? 12.040 10.607 12.744 1.00 97.25 114 GLN A C 1
ATOM 882 O O . GLN A 1 114 ? 11.364 11.198 13.588 1.00 97.25 114 GLN A O 1
ATOM 887 N N . ALA A 1 115 ? 11.561 10.310 11.532 1.00 96.69 115 ALA A N 1
ATOM 888 C CA . ALA A 1 115 ? 10.197 10.629 11.120 1.00 96.69 115 ALA A CA 1
ATOM 889 C C . ALA A 1 115 ? 9.151 9.858 11.943 1.00 96.69 115 ALA A C 1
ATOM 891 O O . ALA A 1 115 ? 8.183 10.464 12.405 1.00 96.69 115 ALA A O 1
ATOM 892 N N . ILE A 1 116 ? 9.373 8.562 12.194 1.00 97.25 116 ILE A N 1
ATOM 893 C CA . ILE A 1 116 ? 8.510 7.733 13.052 1.00 97.25 116 ILE A CA 1
ATOM 894 C C . ILE A 1 116 ? 8.457 8.309 14.471 1.00 97.25 116 ILE A C 1
ATOM 896 O O . ILE A 1 116 ? 7.370 8.558 14.984 1.00 97.25 116 ILE A O 1
ATOM 900 N N . GLN A 1 117 ? 9.605 8.595 15.095 1.00 97.56 117 GLN A N 1
ATOM 901 C CA . GLN A 1 117 ? 9.648 9.143 16.458 1.00 97.56 117 GLN A CA 1
ATOM 902 C C . GLN A 1 117 ? 8.956 10.504 16.558 1.00 97.56 117 GLN A C 1
ATOM 904 O O . GLN A 1 117 ? 8.223 10.765 17.512 1.00 97.56 117 GLN A O 1
ATOM 909 N N . LYS A 1 118 ? 9.128 11.361 15.546 1.00 97.50 118 LYS A N 1
ATOM 910 C CA . LYS A 1 118 ? 8.423 12.643 15.471 1.00 97.50 118 LYS A CA 1
ATOM 911 C C . LYS A 1 118 ? 6.908 12.458 15.342 1.00 97.50 118 LYS A C 1
ATOM 913 O O . LYS A 1 118 ? 6.155 13.174 15.992 1.00 97.50 118 LYS A O 1
ATOM 918 N N . ALA A 1 119 ? 6.448 11.514 14.523 1.00 97.25 119 ALA A N 1
ATOM 919 C CA . ALA A 1 119 ? 5.023 11.222 14.399 1.00 97.25 119 ALA A CA 1
ATOM 920 C C . ALA A 1 119 ? 4.443 10.683 15.719 1.00 97.25 119 ALA A C 1
ATOM 922 O O . ALA A 1 119 ? 3.385 11.144 16.152 1.00 97.25 119 ALA A O 1
ATOM 923 N N . LYS A 1 120 ? 5.162 9.779 16.400 1.00 96.75 120 LYS A N 1
ATOM 924 C CA . LYS A 1 120 ? 4.760 9.242 17.709 1.00 96.75 120 LYS A CA 1
ATOM 925 C C . LYS A 1 120 ? 4.644 10.327 18.774 1.00 96.75 120 LYS A C 1
ATOM 927 O O . LYS A 1 120 ? 3.641 10.368 19.482 1.00 96.75 120 LYS A O 1
ATOM 932 N N . SER A 1 121 ? 5.604 11.252 18.845 1.00 96.75 121 SER A N 1
ATOM 933 C CA . SER A 1 121 ? 5.562 12.335 19.834 1.00 96.75 121 SER A CA 1
ATOM 934 C C . SER A 1 121 ? 4.390 13.297 19.614 1.00 96.75 121 SER A C 1
ATOM 936 O O . S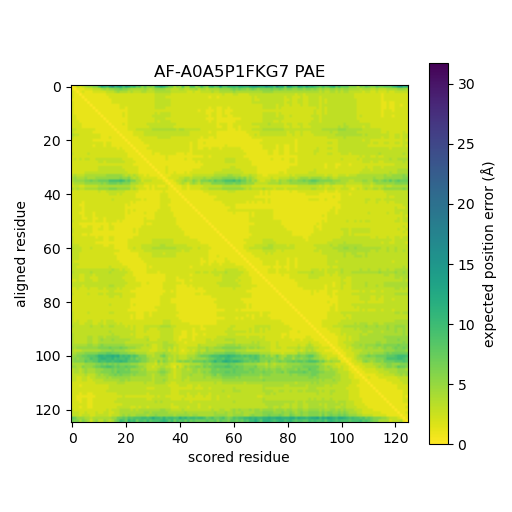ER A 1 121 ? 3.739 13.685 20.581 1.00 96.75 121 SER A O 1
ATOM 938 N N . ILE A 1 122 ? 4.068 13.631 18.358 1.00 96.50 122 ILE A N 1
ATOM 939 C CA . ILE A 1 122 ? 2.938 14.512 18.012 1.00 96.50 122 ILE A CA 1
ATOM 940 C C . ILE A 1 122 ? 1.594 13.845 18.325 1.00 96.50 122 ILE A C 1
ATOM 942 O O . ILE A 1 122 ? 0.687 14.492 18.843 1.00 96.50 122 ILE A O 1
ATOM 946 N N . HIS A 1 123 ? 1.451 12.560 17.999 1.00 93.06 123 HIS A N 1
ATOM 947 C CA . HIS A 1 123 ? 0.174 11.849 18.092 1.00 93.06 123 HIS A CA 1
ATOM 948 C C . HIS A 1 123 ? -0.001 11.036 19.379 1.00 93.06 123 HIS A C 1
ATOM 950 O O . HIS A 1 123 ? -1.030 10.362 19.516 1.00 93.06 123 HIS A O 1
ATOM 956 N N . SER A 1 124 ? 0.974 11.108 20.294 1.00 91.75 124 SER A N 1
ATOM 957 C CA . SER A 1 124 ? 1.034 10.330 21.538 1.00 91.75 124 SER A CA 1
ATOM 958 C C . SER A 1 124 ? 0.763 8.844 21.281 1.00 91.75 124 SER A C 1
ATOM 960 O O . SER A 1 124 ? -0.159 8.263 21.857 1.00 91.75 124 SER A O 1
ATOM 962 N N . LEU A 1 125 ? 1.508 8.291 20.321 1.00 86.50 125 LEU A N 1
ATOM 963 C CA . LEU A 1 125 ? 1.513 6.867 19.974 1.00 86.50 125 LEU A CA 1
ATOM 964 C C . LEU A 1 125 ? 2.625 6.130 20.718 1.00 86.50 125 LEU A C 1
ATOM 966 O O . LEU A 1 125 ? 3.700 6.744 20.916 1.00 86.50 125 LEU A O 1
#

Solvent-accessible surface area (backbone atoms only — not comparable to full-atom values): 7036 Å² total; per-residue (Å²): 109,68,65,54,44,65,72,45,50,47,55,50,46,65,73,66,55,43,76,57,46,78,39,83,43,57,43,25,45,25,58,74,18,87,80,62,79,35,80,39,43,36,55,50,41,20,52,52,35,37,52,48,48,51,50,21,45,74,55,24,78,49,36,64,50,77,41,85,62,56,45,78,28,68,68,62,29,55,52,23,54,50,23,30,50,27,31,71,73,68,44,83,75,61,26,86,81,72,57,62,73,87,80,61,73,86,76,64,56,72,63,53,51,53,52,50,53,53,52,26,66,75,68,74,102

pLDDT: mean 96.44, std 2.99, range [82.94, 98.69]

Nearest PDB structures (foldseek):
  9gn1-assembly1_A  TM=8.640E-01  e=3.945E-07  Klebsiella pneumoniae subsp. ozaenae
  8szt-assembly1_A  TM=8.710E-01  e=2.437E-07  Acinetobacter baumannii
  8szt-assembly1_D-2  TM=8.328E-01  e=2.161E-07  Acinetobacter baumannii
  5g11-assembly1_B  TM=8.875E-01  e=1.033E-06  Pseudomonas aeruginosa PAO1
  9gkx-assembly1_C  TM=8.646E-01  e=1.033E-06  Rhizorhabdus wittichii DC-6

InterPro domains:
  IPR023696 Ureohydrolase domain superfamily [SSF52768] (2-92)
  IPR023801 Histone deacetylase domain [PF00850] (2-87)
  IPR037138 Histone deacetylase domain superfamily [G3DSA:3.40.800.20] (1-124)